Protein AF-A0A085LZW6-F1 (afdb_monomer_lite)

Secondary structure (DSSP, 8-state):
---TTHHHHHHHHHHHHHIIIIISS--TT--SEEEEETTEEEEE--TT-HHHHHHHHHHHSTTT-----PPPBTTEEEETTEEEEEETTEEEEEE---TT-------TTSSS-HHHHHHHHHHHHT--

InterPro domains:
  IPR000477 Reverse transcriptase domain [PS50878] (1-91)
  IPR058912 Helix-turn-helix domain, animal [PF26215] (104-127)

Sequence (128 aa):
MGSPLSPVLAEVFMEHLEERAFERTDNPVAPILFERYVEDIFAIVKKGQEDTLLEYLNTIFPGQIAFMIEKEVNNELPFLDVLVRRNGTGLRTMAYTKPTHSDRYLHFSSHHPISVKRGIVTGMVDRV

Organism: NCBI:txid68888

pLDDT: mean 90.49, std 7.75, range [52.44, 96.75]

Radius of gyration: 19.1 Å; chains: 1; bounding box: 38×38×55 Å

Structure (mmCIF, N/CA/C/O backbone):
data_AF-A0A085LZW6-F1
#
_entry.id   AF-A0A085LZW6-F1
#
loop_
_atom_site.group_PDB
_atom_site.id
_atom_site.type_symbol
_atom_site.label_atom_id
_atom_site.label_alt_id
_atom_site.label_comp_id
_atom_site.label_asym_id
_atom_site.label_entity_id
_atom_site.label_seq_id
_atom_site.pdbx_PDB_ins_code
_atom_site.Cartn_x
_atom_site.Cartn_y
_atom_site.Cartn_z
_atom_site.occupancy
_atom_site.B_iso_or_equiv
_atom_site.auth_seq_id
_atom_site.auth_comp_id
_atom_site.auth_asym_id
_atom_site.auth_atom_id
_atom_site.pdbx_PDB_model_num
ATOM 1 N N . MET A 1 1 ? 10.439 13.842 -14.300 1.00 52.44 1 MET A N 1
ATOM 2 C CA . MET A 1 1 ? 11.310 13.587 -13.134 1.00 52.44 1 MET A CA 1
ATOM 3 C C . MET A 1 1 ? 11.450 14.916 -12.418 1.00 52.44 1 MET A C 1
ATOM 5 O O . MET A 1 1 ? 12.055 15.819 -12.982 1.00 52.44 1 MET A O 1
ATOM 9 N N . GLY A 1 2 ? 10.710 15.081 -11.320 1.00 71.25 2 GLY A N 1
ATOM 10 C CA . GLY A 1 2 ? 10.503 16.360 -10.638 1.00 71.25 2 GLY A CA 1
ATOM 11 C C . GLY A 1 2 ? 11.737 16.880 -9.900 1.00 71.25 2 GLY A C 1
ATOM 12 O O . GLY A 1 2 ? 12.834 16.344 -10.039 1.00 71.25 2 GLY A O 1
ATOM 13 N N . SER A 1 3 ? 11.538 17.942 -9.120 1.00 85.62 3 SER A N 1
ATOM 14 C CA . SER A 1 3 ? 12.579 18.504 -8.258 1.00 85.62 3 SER A CA 1
ATOM 15 C C . SER A 1 3 ? 13.170 17.415 -7.347 1.00 85.62 3 SER A C 1
ATOM 17 O O . SER A 1 3 ? 12.404 16.633 -6.781 1.00 85.62 3 SER A O 1
ATOM 19 N N . PRO A 1 4 ? 14.502 17.370 -7.145 1.00 88.31 4 PRO A N 1
ATOM 20 C CA . PRO A 1 4 ? 15.140 16.394 -6.255 1.00 88.31 4 PRO A CA 1
ATOM 21 C C . PRO A 1 4 ? 14.657 16.499 -4.800 1.00 88.31 4 PRO A C 1
ATOM 23 O O . PRO A 1 4 ? 14.801 15.551 -4.038 1.00 88.31 4 PRO A O 1
ATOM 26 N N . LEU A 1 5 ? 14.061 17.633 -4.417 1.00 91.38 5 LEU A N 1
ATOM 27 C CA . LEU A 1 5 ? 13.495 17.849 -3.085 1.00 91.38 5 LEU A CA 1
ATOM 28 C C . LEU A 1 5 ? 12.067 17.312 -2.935 1.00 91.38 5 LEU A C 1
ATOM 30 O O . LEU A 1 5 ? 11.609 17.131 -1.812 1.00 91.38 5 LEU A O 1
ATOM 34 N N . SER A 1 6 ? 11.353 17.064 -4.035 1.00 91.00 6 SER A N 1
ATOM 35 C CA . SER A 1 6 ? 9.947 16.654 -3.982 1.00 91.00 6 SER A CA 1
ATOM 36 C C . SER A 1 6 ? 9.719 15.351 -3.201 1.00 91.00 6 SER A C 1
ATOM 38 O O . SER A 1 6 ? 8.823 15.361 -2.362 1.00 91.00 6 SER A O 1
ATOM 40 N N . PRO A 1 7 ? 10.509 14.271 -3.385 1.00 91.25 7 PRO A N 1
ATOM 41 C CA . PRO A 1 7 ? 10.314 13.037 -2.619 1.00 91.25 7 PRO A CA 1
ATOM 42 C C . PRO A 1 7 ? 10.543 13.232 -1.120 1.00 91.25 7 PRO A C 1
ATOM 44 O O . PRO A 1 7 ? 9.792 12.708 -0.312 1.00 91.25 7 PRO A O 1
ATOM 47 N N . VAL A 1 8 ? 11.541 14.040 -0.749 1.00 92.12 8 VAL A N 1
ATOM 48 C CA . VAL A 1 8 ? 11.850 14.328 0.660 1.00 92.12 8 VAL A CA 1
ATOM 49 C C . VAL A 1 8 ? 10.709 15.104 1.316 1.00 92.12 8 VAL A C 1
ATOM 51 O O . VAL A 1 8 ? 10.314 14.796 2.433 1.00 92.12 8 VAL A O 1
ATOM 54 N N . LEU A 1 9 ? 10.149 16.097 0.620 1.00 93.25 9 LEU A N 1
ATOM 55 C CA . LEU A 1 9 ? 9.006 16.855 1.132 1.00 93.25 9 LEU A CA 1
ATOM 56 C C . LEU A 1 9 ? 7.738 16.000 1.232 1.00 93.25 9 LEU A C 1
ATOM 58 O O . LEU A 1 9 ? 6.982 16.167 2.186 1.00 93.25 9 LEU A O 1
ATOM 62 N N . ALA A 1 10 ? 7.510 15.097 0.273 1.00 92.75 10 ALA A N 1
ATOM 63 C CA . ALA A 1 10 ? 6.403 14.146 0.333 1.00 92.75 10 ALA A CA 1
ATOM 64 C C . ALA A 1 10 ? 6.546 13.213 1.543 1.00 92.75 10 ALA A C 1
ATOM 66 O O . ALA A 1 10 ? 5.585 13.035 2.283 1.00 92.75 10 ALA A O 1
ATOM 67 N N . GLU A 1 11 ? 7.754 12.705 1.790 1.00 93.62 11 GLU A N 1
ATOM 68 C CA . GLU A 1 11 ? 8.053 11.841 2.932 1.00 93.62 11 GLU A CA 1
ATOM 69 C C . GLU A 1 11 ? 7.764 12.537 4.268 1.00 93.62 11 GLU A C 1
ATOM 71 O O . GLU A 1 11 ? 6.998 12.022 5.075 1.00 93.62 11 GLU A O 1
ATOM 76 N N . VAL A 1 12 ? 8.282 13.757 4.457 1.00 95.31 12 VAL A N 1
ATOM 77 C CA . VAL A 1 12 ? 8.057 14.551 5.679 1.00 95.31 12 VAL A CA 1
ATOM 78 C C . VAL A 1 12 ? 6.572 14.862 5.891 1.00 95.31 12 VAL A C 1
ATOM 80 O O . VAL A 1 12 ? 6.081 14.843 7.019 1.00 95.31 12 VAL A O 1
ATOM 83 N N . PHE A 1 13 ? 5.834 15.165 4.819 1.00 94.94 13 PHE A N 1
ATOM 84 C CA . PHE A 1 13 ? 4.392 15.391 4.918 1.00 94.94 13 PHE A CA 1
ATOM 85 C C . PHE A 1 13 ? 3.645 14.120 5.343 1.00 94.94 13 PHE A C 1
ATOM 87 O O . PHE A 1 13 ? 2.756 14.197 6.191 1.00 94.94 13 PHE A O 1
ATOM 94 N N . MET A 1 14 ? 4.005 12.969 4.773 1.00 95.25 14 MET A N 1
ATOM 95 C CA . MET A 1 14 ? 3.369 11.694 5.100 1.00 95.25 14 MET A CA 1
ATOM 96 C C . MET A 1 14 ? 3.680 11.241 6.529 1.00 95.25 14 MET A C 1
ATOM 98 O O . MET A 1 14 ? 2.761 10.824 7.224 1.00 95.25 14 MET A O 1
ATOM 102 N N . GLU A 1 15 ? 4.913 11.420 7.007 1.00 94.12 15 GLU A N 1
ATOM 103 C CA . GLU A 1 15 ? 5.284 11.168 8.408 1.00 94.12 15 GLU A CA 1
ATOM 104 C C . GLU A 1 15 ? 4.451 12.040 9.364 1.00 94.12 15 GLU A C 1
ATOM 106 O O . GLU A 1 15 ? 3.822 11.541 10.295 1.00 94.12 15 GLU A O 1
ATOM 111 N N . HIS A 1 16 ? 4.323 13.341 9.070 1.00 94.44 16 HIS A N 1
ATOM 112 C CA . HIS A 1 16 ? 3.473 14.236 9.859 1.00 94.44 16 HIS A CA 1
ATOM 113 C C . HIS A 1 16 ? 1.991 13.815 9.861 1.00 94.44 16 HIS A C 1
ATOM 115 O O . HIS A 1 16 ? 1.283 13.988 10.861 1.00 94.44 16 HIS A O 1
ATOM 121 N N . LEU A 1 17 ? 1.502 13.283 8.739 1.00 93.69 17 LEU A N 1
ATOM 122 C CA . LEU A 1 17 ? 0.146 12.760 8.625 1.00 93.69 17 LEU A CA 1
ATOM 123 C C . LEU A 1 17 ? -0.047 11.514 9.487 1.00 93.69 17 LEU A C 1
ATOM 125 O O . LEU A 1 17 ? -1.038 11.446 10.215 1.00 93.69 17 LEU A O 1
ATOM 129 N N . GLU A 1 18 ? 0.892 10.573 9.441 1.00 93.19 18 GLU A N 1
ATOM 130 C CA . GLU A 1 18 ? 0.883 9.332 10.221 1.00 93.19 18 GLU A CA 1
ATOM 131 C C . GLU A 1 18 ? 0.933 9.613 11.734 1.00 93.19 18 GLU A C 1
ATOM 133 O O . GLU A 1 18 ? 0.098 9.090 12.479 1.00 93.19 18 GLU A O 1
ATOM 138 N N . GLU A 1 19 ? 1.798 10.533 12.187 1.00 92.25 19 GLU A N 1
ATOM 139 C CA . GLU A 1 19 ? 1.839 10.987 13.589 1.00 92.25 19 GLU A CA 1
ATOM 140 C C . GLU A 1 19 ? 0.476 11.524 14.052 1.00 92.25 19 GLU A C 1
ATOM 142 O O . GLU A 1 19 ? -0.013 11.225 15.148 1.00 92.25 19 GLU A O 1
ATOM 147 N N . ARG A 1 20 ? -0.159 12.349 13.209 1.00 91.50 20 ARG A N 1
ATOM 148 C CA . ARG A 1 20 ? -1.460 12.955 13.509 1.00 91.50 20 ARG A CA 1
ATOM 149 C C . ARG A 1 20 ? -2.594 11.928 13.485 1.00 91.50 20 ARG A C 1
ATOM 151 O O . ARG A 1 20 ? -3.574 12.118 14.204 1.00 91.50 20 ARG A O 1
ATOM 158 N N . ALA A 1 21 ? -2.467 10.885 12.669 1.00 90.62 21 ALA A N 1
ATOM 159 C CA . ALA A 1 21 ? -3.458 9.829 12.516 1.00 90.62 21 ALA A CA 1
ATOM 160 C C . ALA A 1 21 ? -3.468 8.841 13.696 1.00 90.62 21 ALA A C 1
ATOM 162 O O . ALA A 1 21 ? -4.536 8.365 14.100 1.00 90.62 21 ALA A O 1
ATOM 163 N N . PHE A 1 22 ? -2.286 8.499 14.223 1.00 90.12 22 PHE A N 1
ATOM 164 C CA . PHE A 1 22 ? -2.143 7.317 15.080 1.00 90.12 22 PHE A CA 1
ATOM 165 C C . PHE A 1 22 ? -1.399 7.547 16.400 1.00 90.12 22 PHE A C 1
ATOM 167 O O . PHE A 1 22 ? -1.731 6.882 17.376 1.00 90.12 22 PHE A O 1
ATOM 174 N N . GLU A 1 23 ? -0.449 8.480 16.494 1.00 82.94 23 GLU A N 1
ATOM 175 C CA . GLU A 1 23 ? 0.366 8.623 17.716 1.00 82.94 23 GLU A CA 1
ATOM 176 C C . GLU A 1 23 ? -0.267 9.527 18.779 1.00 82.94 23 GLU A C 1
ATOM 178 O O . GLU A 1 23 ? -0.040 9.355 19.976 1.00 82.94 23 GLU A O 1
ATOM 183 N N . ARG A 1 24 ? -1.063 10.516 18.360 1.00 66.31 24 ARG A N 1
ATOM 184 C CA . ARG A 1 24 ? -1.565 11.580 19.251 1.00 66.31 24 ARG A CA 1
ATOM 185 C C . ARG A 1 24 ? -3.018 11.399 19.695 1.00 66.31 24 ARG A C 1
ATOM 187 O O . ARG A 1 24 ? -3.593 12.316 20.281 1.00 66.31 24 ARG A O 1
ATOM 194 N N . THR A 1 25 ? -3.624 10.246 19.417 1.00 62.44 25 THR A N 1
ATOM 195 C CA . THR A 1 25 ? -5.051 9.988 19.663 1.00 62.44 25 THR A CA 1
ATOM 196 C C . THR A 1 25 ? -5.301 8.555 20.121 1.00 62.44 25 THR A C 1
ATOM 198 O O . THR A 1 25 ? -4.791 7.629 19.498 1.00 62.44 25 THR A O 1
ATOM 201 N N . ASP A 1 26 ? -6.177 8.364 21.116 1.00 67.75 26 ASP A N 1
ATOM 202 C CA . ASP A 1 26 ? -6.846 7.077 21.366 1.00 67.75 26 ASP A CA 1
ATOM 203 C C . ASP A 1 26 ? -7.813 6.799 20.205 1.00 67.75 26 ASP A C 1
ATOM 205 O O . ASP A 1 26 ? -9.014 7.073 20.276 1.00 67.75 26 ASP A O 1
ATOM 209 N N . ASN A 1 27 ? -7.269 6.351 19.074 1.00 71.19 27 ASN A N 1
ATOM 210 C CA . ASN A 1 27 ? -8.021 6.189 17.841 1.00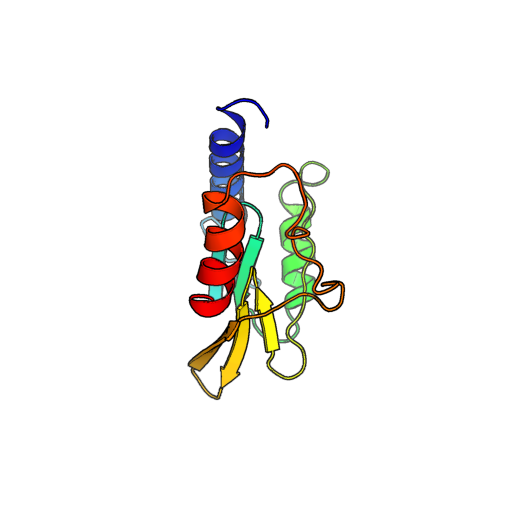 71.19 27 ASN A CA 1
ATOM 211 C C . ASN A 1 27 ? -8.606 4.767 17.753 1.00 71.19 27 ASN A C 1
ATOM 213 O O . ASN A 1 27 ? -7.861 3.808 17.538 1.00 71.19 27 ASN A O 1
ATOM 217 N N . PRO A 1 28 ? -9.939 4.593 17.854 1.00 73.00 28 PRO A N 1
ATOM 218 C CA . PRO A 1 28 ? -10.571 3.276 17.762 1.00 73.00 28 PRO A CA 1
ATOM 219 C C . PRO A 1 28 ? -10.491 2.654 16.356 1.00 73.00 28 PRO A C 1
ATOM 221 O O . PRO A 1 28 ? -10.856 1.488 16.184 1.00 73.00 28 PRO A O 1
ATOM 224 N N . VAL A 1 29 ? -10.046 3.426 15.360 1.00 84.88 29 VAL A N 1
ATOM 225 C CA . VAL A 1 29 ? -9.880 3.031 13.954 1.00 84.88 29 VAL A CA 1
ATOM 226 C C . VAL A 1 29 ? -8.405 2.748 13.623 1.00 84.88 29 VAL A C 1
ATOM 228 O O . VAL A 1 29 ? -8.078 2.453 12.477 1.00 84.88 29 VAL A O 1
ATOM 231 N N . ALA A 1 30 ? -7.501 2.815 14.610 1.00 88.31 30 ALA A N 1
ATOM 232 C CA . ALA A 1 30 ? -6.089 2.534 14.389 1.00 88.31 30 ALA A CA 1
ATOM 233 C C . ALA A 1 30 ? -5.890 1.105 13.833 1.00 88.31 30 ALA A C 1
ATOM 235 O O . ALA A 1 30 ? -6.420 0.135 14.395 1.00 88.31 30 ALA A O 1
ATOM 236 N N . PRO A 1 31 ? -5.147 0.957 12.725 1.00 92.88 31 PRO A N 1
ATOM 237 C CA . PRO A 1 31 ? -4.831 -0.341 12.153 1.00 92.88 31 PRO A CA 1
ATOM 238 C C . PRO A 1 31 ? -3.872 -1.127 13.060 1.00 92.88 31 PRO A C 1
ATOM 240 O O . PRO A 1 31 ? -3.133 -0.568 13.864 1.00 92.88 31 PRO A O 1
ATOM 243 N N . ILE A 1 32 ? -3.867 -2.451 12.903 1.00 91.75 32 ILE A N 1
ATOM 244 C CA . ILE A 1 32 ? -2.904 -3.358 13.549 1.00 91.75 32 ILE A CA 1
ATOM 245 C C . ILE A 1 32 ? -1.505 -3.170 12.946 1.00 91.75 32 ILE A C 1
ATOM 247 O O . ILE A 1 32 ? -0.506 -3.311 13.644 1.00 91.75 32 ILE A O 1
ATOM 251 N N . LEU A 1 33 ? -1.449 -2.881 11.645 1.00 92.56 33 LEU A N 1
ATOM 252 C CA . LEU A 1 33 ? -0.233 -2.603 10.887 1.00 92.56 33 LEU A CA 1
ATOM 253 C C . LEU A 1 33 ? -0.537 -1.493 9.884 1.00 92.56 33 LEU A C 1
ATOM 255 O O . LEU A 1 33 ? -1.585 -1.551 9.240 1.00 92.56 33 LEU A O 1
ATOM 259 N N . PHE A 1 34 ? 0.372 -0.536 9.727 1.00 94.19 34 PHE A N 1
ATOM 260 C CA . PHE A 1 34 ? 0.302 0.508 8.709 1.00 94.19 34 PHE A CA 1
ATOM 261 C C . PHE A 1 34 ? 1.717 0.798 8.226 1.00 94.19 34 PHE A C 1
ATOM 263 O O . PHE A 1 34 ? 2.491 1.438 8.926 1.00 94.19 34 PHE A O 1
ATOM 270 N N . GLU A 1 35 ? 2.062 0.266 7.060 1.00 93.69 35 GLU A N 1
ATOM 271 C CA . GLU A 1 35 ? 3.402 0.370 6.487 1.00 93.69 35 GLU A CA 1
ATOM 272 C C . GLU A 1 35 ? 3.307 1.041 5.126 1.00 93.69 35 GLU A C 1
ATOM 274 O O . GLU A 1 35 ? 2.456 0.684 4.307 1.00 93.69 35 GLU A O 1
ATOM 279 N N . ARG A 1 36 ? 4.190 2.004 4.872 1.00 95.00 36 ARG A N 1
ATOM 280 C CA . ARG A 1 36 ? 4.194 2.779 3.633 1.00 95.00 36 ARG A CA 1
ATOM 281 C C . ARG A 1 36 ? 5.447 2.504 2.812 1.00 95.00 36 ARG A C 1
ATOM 283 O O . ARG A 1 36 ? 6.559 2.443 3.327 1.00 95.00 36 ARG A O 1
ATOM 290 N N . TYR A 1 37 ? 5.257 2.400 1.503 1.00 92.38 37 TYR A N 1
ATOM 291 C CA . TYR A 1 37 ? 6.303 2.398 0.495 1.00 92.38 37 TYR A CA 1
ATOM 292 C C . TYR A 1 37 ? 6.068 3.555 -0.480 1.00 92.38 37 TYR A C 1
ATOM 294 O O . TYR A 1 37 ? 5.308 3.434 -1.439 1.00 92.38 37 TYR A O 1
ATOM 302 N N . VAL A 1 38 ? 6.736 4.686 -0.239 1.00 90.06 38 VAL A N 1
ATOM 303 C CA . VAL A 1 38 ? 6.571 5.935 -1.004 1.00 90.06 38 VAL A CA 1
ATOM 304 C C . VAL A 1 38 ? 5.103 6.393 -1.024 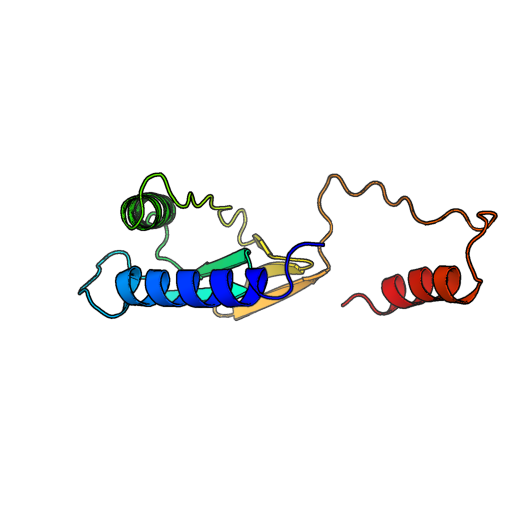1.00 90.06 38 VAL A C 1
ATOM 306 O O . VAL A 1 38 ? 4.676 7.055 -0.079 1.00 90.06 38 VAL A O 1
ATOM 309 N N . GLU A 1 39 ? 4.347 6.039 -2.067 1.00 89.81 39 GLU A N 1
ATOM 310 C CA . GLU A 1 39 ? 2.937 6.401 -2.277 1.00 89.81 39 GLU A CA 1
ATOM 311 C C . GLU A 1 39 ? 1.964 5.265 -1.912 1.00 89.81 39 GLU A C 1
ATOM 313 O O . GLU A 1 39 ? 0.788 5.526 -1.664 1.00 89.81 39 GLU A O 1
ATOM 318 N N . ASP A 1 40 ? 2.437 4.017 -1.852 1.00 94.31 40 ASP A N 1
ATOM 319 C CA . ASP A 1 40 ? 1.603 2.845 -1.589 1.00 94.31 40 ASP A CA 1
ATOM 320 C C . ASP A 1 40 ? 1.619 2.485 -0.102 1.00 94.31 40 ASP A C 1
ATOM 322 O O . ASP A 1 40 ? 2.673 2.426 0.529 1.00 94.31 40 ASP A O 1
ATOM 326 N N . ILE A 1 41 ? 0.447 2.205 0.466 1.00 96.00 41 ILE A N 1
ATOM 327 C CA . ILE A 1 41 ? 0.293 1.857 1.883 1.00 96.00 41 ILE A CA 1
ATOM 328 C C . ILE A 1 41 ? -0.299 0.458 2.001 1.00 96.00 41 ILE A C 1
ATOM 330 O O . ILE A 1 41 ? -1.317 0.142 1.385 1.00 96.00 41 ILE A O 1
ATOM 334 N N . PHE A 1 42 ? 0.316 -0.366 2.842 1.00 96.19 42 PHE A N 1
ATOM 335 C CA . PHE A 1 42 ? -0.210 -1.652 3.260 1.00 96.19 42 PHE A CA 1
ATOM 336 C C . PHE A 1 42 ? -0.710 -1.556 4.700 1.00 96.19 42 PHE A C 1
ATOM 338 O O . PHE A 1 42 ? 0.057 -1.266 5.619 1.00 96.19 42 PHE A O 1
ATOM 345 N N . ALA A 1 43 ? -1.999 -1.828 4.907 1.00 95.62 43 ALA A N 1
ATOM 346 C CA . ALA A 1 43 ? -2.614 -1.755 6.225 1.00 95.62 43 ALA A CA 1
ATOM 347 C C . ALA A 1 43 ? -3.355 -3.046 6.589 1.00 95.62 43 ALA A C 1
ATOM 349 O O . ALA A 1 43 ? -4.080 -3.621 5.776 1.00 95.62 43 ALA A O 1
ATOM 350 N N . ILE A 1 44 ? -3.218 -3.475 7.846 1.00 94.19 44 ILE A N 1
ATOM 351 C CA . ILE A 1 44 ? -4.012 -4.560 8.430 1.00 94.19 44 ILE A CA 1
ATOM 352 C C . ILE A 1 44 ? -5.006 -3.938 9.400 1.00 94.19 44 ILE A C 1
ATOM 354 O O . ILE A 1 44 ? -4.622 -3.382 10.425 1.00 94.19 44 ILE A O 1
ATOM 358 N N . VAL A 1 45 ? -6.293 -4.073 9.105 1.00 93.88 45 VAL A N 1
ATOM 359 C CA . VAL A 1 45 ? -7.389 -3.543 9.926 1.00 93.88 45 VAL A CA 1
ATOM 360 C C . VAL A 1 45 ? -8.344 -4.649 10.349 1.00 93.88 45 VAL A C 1
ATOM 362 O O . VAL A 1 45 ? -8.349 -5.749 9.791 1.00 93.88 45 VAL A O 1
ATOM 365 N N . LYS A 1 46 ? -9.186 -4.363 11.347 1.00 92.12 46 LYS A N 1
ATOM 366 C CA . LYS A 1 46 ? -10.303 -5.252 11.672 1.00 92.12 46 LYS A CA 1
ATOM 367 C C . LYS A 1 46 ? -11.284 -5.262 10.502 1.00 92.12 46 LYS A C 1
ATOM 369 O O . LYS A 1 46 ? -11.653 -4.211 9.983 1.00 92.12 46 LYS A O 1
ATOM 374 N N . LYS A 1 47 ? -11.735 -6.459 10.130 1.00 90.81 47 LYS A N 1
ATOM 375 C CA . LYS A 1 47 ? -12.712 -6.651 9.056 1.00 90.81 47 LYS A CA 1
ATOM 376 C C . LYS A 1 47 ? -13.964 -5.803 9.306 1.00 90.81 47 LYS A C 1
ATOM 378 O O . LYS A 1 47 ? -14.554 -5.890 10.382 1.00 90.81 47 LYS A O 1
ATOM 383 N N . GLY A 1 48 ? -14.379 -5.034 8.305 1.00 92.06 48 GLY A N 1
ATOM 384 C CA . GLY A 1 48 ? -15.501 -4.097 8.375 1.00 92.06 48 GLY A CA 1
ATOM 385 C C . GLY A 1 48 ? -15.121 -2.671 8.790 1.00 92.06 48 GLY A C 1
ATOM 386 O O . GLY A 1 48 ? -15.992 -1.808 8.766 1.00 92.06 48 GLY A O 1
ATOM 387 N N . GLN A 1 49 ? -13.865 -2.405 9.170 1.00 94.00 49 GLN A N 1
ATOM 388 C CA . GLN A 1 49 ? -13.369 -1.052 9.465 1.00 94.00 49 GLN A CA 1
ATOM 389 C C . GLN A 1 49 ? -12.561 -0.437 8.312 1.00 94.00 49 GLN A C 1
ATOM 391 O O . GLN A 1 49 ? -12.036 0.662 8.465 1.00 94.00 49 GLN A O 1
ATOM 396 N N . GLU A 1 50 ? -12.455 -1.111 7.163 1.00 94.81 50 GLU A N 1
ATOM 397 C CA . GLU A 1 50 ? -11.674 -0.647 6.011 1.00 94.81 50 GLU A CA 1
ATOM 398 C C . GLU A 1 50 ? -12.168 0.724 5.520 1.00 94.81 50 GLU A C 1
ATOM 400 O O . GLU A 1 50 ? -11.378 1.654 5.373 1.00 94.81 50 GLU A O 1
ATOM 405 N N . ASP A 1 51 ? -13.484 0.868 5.328 1.00 96.12 51 ASP A N 1
ATOM 406 C CA . ASP A 1 51 ? -14.087 2.132 4.881 1.00 96.12 51 ASP A CA 1
ATOM 407 C C . ASP A 1 51 ? -14.010 3.211 5.962 1.00 96.12 51 ASP A C 1
ATOM 409 O O . ASP A 1 51 ? -13.755 4.371 5.660 1.00 96.12 51 ASP A O 1
ATOM 413 N N . THR A 1 52 ? -14.156 2.831 7.233 1.00 95.38 52 THR A N 1
ATOM 414 C CA . THR A 1 52 ? -14.027 3.769 8.353 1.00 95.38 52 THR A CA 1
ATOM 415 C C . THR A 1 52 ? -12.611 4.337 8.444 1.00 95.38 52 THR A C 1
ATOM 417 O O . THR A 1 52 ? -12.452 5.531 8.687 1.00 95.38 52 THR A O 1
ATOM 420 N N . LEU A 1 53 ? -11.579 3.511 8.221 1.00 95.12 53 LEU A N 1
ATOM 421 C CA . LEU A 1 53 ? -10.196 3.983 8.153 1.00 95.12 53 LEU A CA 1
ATOM 422 C C . LEU A 1 53 ? -10.003 4.928 6.964 1.00 95.12 53 LEU A C 1
ATOM 424 O O . LEU A 1 53 ? -9.421 5.996 7.133 1.00 95.12 53 LEU A O 1
ATOM 428 N N . LEU A 1 54 ? -10.511 4.562 5.782 1.00 96.38 54 LEU A N 1
ATOM 429 C CA . LEU A 1 54 ? -10.438 5.406 4.589 1.00 96.38 54 LEU A CA 1
ATOM 430 C C . LEU A 1 54 ? -11.080 6.782 4.828 1.00 96.38 54 LEU A C 1
ATOM 432 O O . LEU A 1 54 ? -10.478 7.812 4.522 1.00 96.38 54 LEU A O 1
ATOM 436 N N . GLU A 1 55 ? -12.302 6.802 5.358 1.00 95.81 55 GLU A N 1
ATOM 437 C CA . GLU A 1 55 ? -13.023 8.034 5.678 1.00 95.81 55 GLU A CA 1
ATOM 438 C C . GLU A 1 55 ? -12.232 8.874 6.678 1.00 95.81 55 GLU A C 1
ATOM 440 O O . GLU A 1 55 ? -12.005 10.058 6.435 1.00 95.81 55 GLU A O 1
ATOM 445 N N . TYR A 1 56 ? -11.739 8.250 7.752 1.00 94.19 56 TYR A N 1
ATOM 446 C CA . TYR A 1 56 ? -10.921 8.911 8.761 1.00 94.19 56 TYR A CA 1
ATOM 447 C C . TYR A 1 56 ? -9.666 9.559 8.163 1.00 94.19 56 TYR A C 1
ATOM 449 O O . TYR A 1 56 ? -9.467 10.761 8.352 1.00 94.19 56 TYR A O 1
ATOM 457 N N . LEU A 1 57 ? -8.856 8.816 7.401 1.00 94.69 57 LEU A N 1
ATOM 458 C CA . LEU A 1 57 ? -7.630 9.333 6.778 1.00 94.69 57 LEU A CA 1
ATOM 459 C C . LEU A 1 57 ? -7.915 10.540 5.872 1.00 94.69 57 LEU A C 1
ATOM 461 O O . LEU A 1 57 ? -7.194 11.538 5.911 1.00 94.69 57 LEU A O 1
ATOM 465 N N . ASN A 1 58 ? -9.019 10.493 5.124 1.00 95.88 58 ASN A N 1
ATOM 466 C CA . ASN A 1 58 ? -9.461 11.591 4.264 1.00 95.88 58 ASN A CA 1
ATOM 467 C C . ASN A 1 58 ? -9.962 12.830 5.030 1.00 95.88 58 ASN A C 1
ATOM 469 O O . ASN A 1 58 ? -10.065 13.909 4.444 1.00 95.88 58 ASN A O 1
ATOM 473 N N . THR A 1 59 ? -10.239 12.720 6.334 1.00 93.94 59 THR A N 1
ATOM 474 C CA . THR A 1 59 ? -10.611 13.869 7.177 1.00 93.94 59 THR A CA 1
ATOM 475 C C . THR A 1 59 ? -9.422 14.619 7.779 1.00 93.94 59 THR A C 1
ATOM 477 O O . THR A 1 59 ? -9.598 15.748 8.235 1.00 93.94 59 THR A O 1
ATOM 480 N N . ILE A 1 60 ? -8.216 14.034 7.790 1.00 93.31 60 ILE A N 1
ATOM 481 C CA . ILE A 1 60 ? -7.055 14.618 8.487 1.00 93.31 60 ILE A CA 1
ATOM 482 C C . ILE A 1 60 ? -6.568 15.889 7.773 1.00 93.31 60 ILE A C 1
ATOM 484 O O . ILE A 1 60 ? -6.304 16.909 8.418 1.00 93.31 60 ILE A O 1
ATOM 488 N N . PHE A 1 61 ? -6.491 15.834 6.441 1.00 94.94 61 PHE A N 1
ATOM 489 C CA . PHE A 1 61 ? -6.043 16.931 5.576 1.00 94.94 61 PHE A CA 1
ATOM 490 C C . PHE A 1 61 ? -6.960 17.080 4.346 1.00 94.94 61 PHE A C 1
ATOM 492 O O . PHE A 1 61 ? -6.549 16.818 3.209 1.00 94.94 61 PHE A O 1
ATOM 499 N N . PRO A 1 62 ? -8.225 17.495 4.55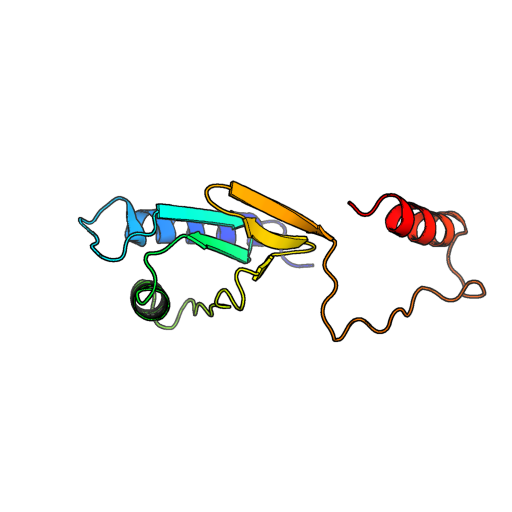2 1.00 95.00 62 PRO A N 1
ATOM 500 C CA . PRO A 1 62 ? -9.226 17.521 3.494 1.00 95.00 62 PRO A CA 1
ATOM 501 C C . PRO A 1 62 ? -8.833 18.509 2.389 1.00 95.00 62 PRO A C 1
ATOM 503 O O . PRO A 1 62 ? -8.466 19.654 2.652 1.00 95.00 62 PRO A O 1
ATOM 506 N N . GLY A 1 63 ? -8.918 18.060 1.135 1.00 94.19 63 GLY A N 1
ATOM 507 C CA . GLY A 1 63 ? -8.581 18.859 -0.049 1.00 94.19 63 GLY A CA 1
ATOM 508 C C . GLY A 1 63 ? -7.083 18.971 -0.359 1.00 94.19 63 GLY A C 1
ATOM 509 O O . GLY A 1 63 ? -6.735 19.575 -1.370 1.00 94.19 63 GLY A O 1
ATOM 510 N N . GLN A 1 64 ? -6.207 18.391 0.468 1.00 94.50 64 GLN A N 1
ATOM 511 C CA . GLN A 1 64 ? -4.757 18.352 0.228 1.00 94.50 64 GLN A CA 1
ATOM 512 C C . GLN A 1 64 ? -4.298 16.978 -0.260 1.00 94.50 64 GLN A C 1
ATOM 514 O O . GLN A 1 64 ? -3.508 16.891 -1.196 1.00 94.50 64 GLN A O 1
ATOM 519 N N . ILE A 1 65 ? -4.824 15.915 0.349 1.00 94.12 65 ILE A N 1
ATOM 520 C CA . ILE A 1 65 ? -4.568 14.527 -0.028 1.00 94.12 65 ILE A CA 1
ATOM 521 C C . ILE A 1 65 ? -5.878 13.743 0.013 1.00 94.12 65 ILE A C 1
ATOM 523 O O . ILE A 1 65 ? -6.766 14.041 0.814 1.00 94.12 65 ILE A O 1
ATOM 527 N N . ALA A 1 66 ? -6.007 12.767 -0.880 1.00 95.12 66 ALA A N 1
ATOM 528 C CA . ALA A 1 66 ? -7.122 11.838 -0.900 1.00 95.12 66 ALA A CA 1
ATOM 529 C C . ALA A 1 66 ? -6.578 10.416 -1.022 1.00 95.12 66 ALA A C 1
ATOM 531 O O . ALA A 1 66 ? -5.845 10.101 -1.959 1.00 95.12 66 ALA A O 1
ATOM 532 N N . PHE A 1 67 ? -6.950 9.570 -0.074 1.00 96.12 67 PHE A N 1
ATOM 533 C CA . PHE A 1 67 ? -6.647 8.152 -0.076 1.00 96.12 67 PHE A CA 1
ATOM 534 C C . PHE A 1 67 ? -7.709 7.391 -0.862 1.00 96.12 67 PHE A C 1
ATOM 536 O O . PHE A 1 67 ? -8.882 7.770 -0.906 1.00 96.12 67 PHE A O 1
ATOM 543 N N . MET A 1 68 ? -7.284 6.280 -1.447 1.00 96.31 68 MET A N 1
ATOM 544 C CA . MET A 1 68 ? -8.143 5.223 -1.962 1.00 96.31 68 MET A CA 1
ATOM 545 C C . MET A 1 68 ? -7.633 3.901 -1.395 1.00 96.31 68 MET A C 1
ATOM 547 O O . MET A 1 68 ? -6.449 3.783 -1.087 1.00 96.31 68 MET A O 1
ATOM 551 N N . ILE A 1 69 ? -8.518 2.917 -1.246 1.00 95.81 69 ILE A N 1
ATOM 552 C CA . ILE A 1 69 ? -8.138 1.584 -0.773 1.00 95.81 69 ILE A CA 1
ATOM 553 C C . ILE A 1 69 ? -8.544 0.518 -1.780 1.00 95.81 69 ILE A C 1
ATOM 555 O O . ILE A 1 69 ? -9.626 0.568 -2.369 1.00 95.81 69 ILE A O 1
ATOM 559 N N . GLU A 1 70 ? -7.689 -0.486 -1.911 1.00 95.75 70 GLU A N 1
ATOM 560 C CA . GLU A 1 70 ? -8.054 -1.793 -2.439 1.00 95.75 70 GLU A CA 1
ATOM 561 C C . GLU A 1 70 ? -8.292 -2.730 -1.249 1.00 95.75 70 GLU A C 1
ATOM 563 O O . GLU A 1 70 ? -7.525 -2.738 -0.286 1.00 95.75 70 GLU A O 1
ATOM 568 N N . LYS A 1 71 ? -9.390 -3.491 -1.276 1.00 95.88 71 LYS A N 1
ATOM 569 C CA . LYS A 1 71 ? -9.752 -4.413 -0.189 1.00 95.88 71 LYS A CA 1
ATOM 570 C C . LYS A 1 71 ? -9.321 -5.831 -0.527 1.00 95.88 71 LYS A C 1
ATOM 572 O O . LYS A 1 71 ? -9.382 -6.240 -1.684 1.00 95.88 71 LYS A O 1
ATOM 577 N N . GLU A 1 72 ? -8.955 -6.594 0.500 1.00 94.88 72 GLU A N 1
ATOM 578 C CA . GLU A 1 72 ? -8.668 -8.025 0.377 1.00 94.88 72 GLU A CA 1
ATOM 579 C C . GLU A 1 72 ? -9.892 -8.766 -0.193 1.00 94.88 72 GLU A C 1
ATOM 581 O O . GLU A 1 72 ? -11.002 -8.675 0.340 1.00 94.88 72 GLU A O 1
ATOM 586 N N . VAL A 1 73 ? -9.686 -9.552 -1.253 1.00 94.25 73 VAL A N 1
ATOM 587 C CA . VAL A 1 73 ? -10.710 -10.415 -1.857 1.00 94.25 73 VAL A CA 1
ATOM 588 C C . VAL A 1 73 ? -10.181 -11.842 -1.879 1.00 94.25 73 VAL A C 1
ATOM 590 O O . VAL A 1 73 ? -9.067 -12.093 -2.313 1.00 94.25 73 VAL A O 1
ATOM 593 N N . ASN A 1 74 ? -10.971 -12.808 -1.400 1.00 94.44 74 ASN A N 1
ATOM 594 C CA . ASN A 1 74 ? -10.578 -14.227 -1.350 1.00 94.44 74 ASN A CA 1
ATOM 595 C C . ASN A 1 74 ? -9.252 -14.509 -0.612 1.00 94.44 74 ASN A C 1
ATOM 597 O O . ASN A 1 74 ? -8.560 -15.478 -0.920 1.00 94.44 74 ASN A O 1
ATOM 601 N N . ASN A 1 75 ? -8.951 -13.723 0.425 1.00 94.69 75 ASN A N 1
ATOM 602 C CA . ASN A 1 75 ? -7.688 -13.752 1.170 1.00 94.69 75 ASN A CA 1
ATOM 603 C C . ASN A 1 75 ? -6.463 -13.274 0.374 1.00 94.69 75 ASN A C 1
ATOM 605 O O . ASN A 1 75 ? -5.338 -13.637 0.716 1.00 94.69 75 ASN A O 1
ATOM 609 N N . GLU A 1 76 ? -6.672 -12.527 -0.706 1.00 95.38 76 GLU A N 1
ATOM 610 C CA . GLU A 1 76 ? -5.624 -12.037 -1.593 1.00 95.38 76 GLU A CA 1
ATOM 611 C C . GLU A 1 76 ? -5.749 -10.518 -1.766 1.00 95.38 76 GLU A C 1
ATOM 613 O O . GLU A 1 76 ? -6.852 -9.973 -1.864 1.00 95.38 76 GLU A O 1
ATOM 618 N N . LEU A 1 77 ? -4.607 -9.833 -1.780 1.00 95.88 77 LEU A N 1
ATOM 619 C CA . LEU A 1 77 ? -4.500 -8.397 -2.007 1.00 95.88 77 LEU A CA 1
ATOM 620 C C . LEU A 1 77 ? -3.228 -8.108 -2.818 1.00 95.88 77 L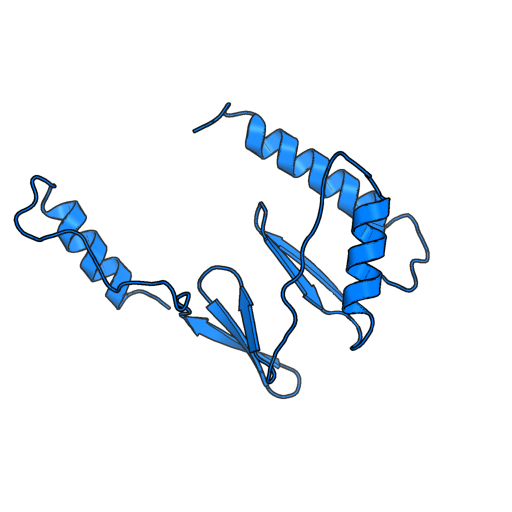EU A C 1
ATOM 622 O O . LEU A 1 77 ? -2.128 -8.436 -2.362 1.00 95.88 77 LEU A O 1
ATOM 626 N N . PRO A 1 78 ? -3.342 -7.526 -4.019 1.00 95.06 78 PRO A N 1
ATOM 627 C CA . PRO A 1 78 ? -2.190 -6.993 -4.731 1.00 95.06 78 PRO A CA 1
ATOM 628 C C . PRO A 1 78 ? -1.528 -5.860 -3.939 1.00 95.06 78 PRO A C 1
ATOM 630 O O . PRO A 1 78 ? -2.209 -4.965 -3.450 1.00 95.06 78 PRO A O 1
ATOM 633 N N . PHE A 1 79 ? -0.203 -5.878 -3.836 1.00 94.62 79 PHE A N 1
ATOM 634 C CA . PHE A 1 79 ? 0.584 -4.783 -3.275 1.00 94.62 79 PHE A CA 1
ATOM 635 C C . PHE A 1 79 ? 1.909 -4.682 -4.035 1.00 94.62 79 PHE A C 1
ATOM 637 O O . PHE A 1 79 ? 2.662 -5.654 -4.091 1.00 94.62 79 PHE A O 1
ATOM 644 N N . LEU A 1 80 ? 2.195 -3.524 -4.640 1.00 92.00 80 LEU A N 1
ATOM 645 C CA . LEU A 1 80 ? 3.340 -3.342 -5.543 1.00 92.00 80 LEU A CA 1
ATOM 646 C C . LEU A 1 80 ? 3.376 -4.433 -6.643 1.00 92.00 80 LEU A C 1
ATOM 648 O O . LEU A 1 80 ? 2.399 -4.628 -7.369 1.00 92.00 80 LEU A O 1
ATOM 652 N N . ASP A 1 81 ? 4.497 -5.151 -6.757 1.00 90.12 81 ASP A N 1
ATOM 653 C CA . ASP A 1 81 ? 4.727 -6.242 -7.711 1.00 90.12 81 ASP A CA 1
ATOM 654 C C . ASP A 1 81 ? 4.406 -7.639 -7.146 1.00 90.12 81 ASP A C 1
ATOM 656 O O . ASP A 1 81 ? 4.751 -8.653 -7.764 1.00 90.12 81 ASP A O 1
ATOM 660 N N . VAL A 1 82 ? 3.756 -7.726 -5.979 1.00 93.25 82 VAL A N 1
ATOM 661 C CA . VAL A 1 82 ? 3.420 -9.001 -5.329 1.00 93.25 82 VAL A CA 1
ATOM 662 C C . VAL A 1 82 ? 1.930 -9.140 -5.028 1.00 93.25 82 VAL A C 1
ATOM 664 O O . VAL A 1 82 ? 1.216 -8.176 -4.772 1.00 93.25 82 VAL A O 1
ATOM 667 N N . LEU A 1 83 ? 1.448 -10.380 -5.042 1.00 95.38 83 LEU A N 1
ATOM 668 C CA . LEU A 1 83 ? 0.140 -10.756 -4.529 1.00 95.38 83 LEU A CA 1
ATOM 669 C C . LEU A 1 83 ? 0.343 -11.257 -3.105 1.00 95.38 83 LEU A C 1
ATOM 671 O O . LEU A 1 83 ? 0.967 -12.301 -2.890 1.00 95.38 83 LEU A O 1
ATOM 675 N N . VAL A 1 84 ? -0.170 -10.508 -2.136 1.00 95.75 84 VAL A N 1
ATOM 676 C CA . VAL A 1 84 ? -0.152 -10.897 -0.730 1.00 95.75 84 VAL A CA 1
ATOM 677 C C . VAL A 1 84 ? -1.350 -11.802 -0.481 1.00 95.75 84 VAL A C 1
ATOM 679 O O . VAL A 1 84 ? -2.494 -11.396 -0.661 1.00 95.75 84 VAL A O 1
ATOM 682 N N . ARG A 1 85 ? -1.093 -13.039 -0.059 1.00 95.62 85 ARG A N 1
ATOM 683 C CA . ARG A 1 85 ? -2.114 -14.027 0.284 1.00 95.62 85 ARG A CA 1
ATOM 684 C C . ARG A 1 85 ? -2.064 -14.364 1.765 1.00 95.62 85 ARG A C 1
ATOM 686 O O . ARG A 1 85 ? -1.048 -14.858 2.263 1.00 95.62 85 ARG A O 1
ATOM 693 N N . ARG A 1 86 ? -3.182 -14.188 2.464 1.00 93.50 86 ARG A N 1
ATOM 694 C CA . ARG A 1 86 ? -3.326 -14.633 3.851 1.00 93.50 86 ARG A CA 1
ATOM 695 C C . ARG A 1 86 ? -3.480 -16.154 3.903 1.00 93.50 86 ARG A C 1
ATOM 697 O O . ARG A 1 86 ? -4.339 -16.737 3.241 1.00 93.50 86 ARG A O 1
ATOM 704 N N . ASN A 1 87 ? -2.648 -16.805 4.711 1.00 92.06 87 ASN A N 1
ATOM 705 C CA . ASN A 1 87 ? -2.662 -18.248 4.933 1.00 92.06 87 ASN A CA 1
ATOM 706 C C . ASN A 1 87 ? -2.625 -18.550 6.438 1.00 92.06 87 ASN A C 1
ATOM 708 O O . ASN A 1 87 ? -1.561 -18.575 7.060 1.00 92.06 87 ASN A O 1
ATOM 712 N N . GLY A 1 88 ? -3.806 -18.755 7.028 1.00 87.75 88 GLY A N 1
ATOM 713 C CA . GLY A 1 88 ? -3.952 -18.924 8.473 1.00 87.75 88 GLY A CA 1
ATOM 714 C C . GLY A 1 88 ? -3.510 -17.664 9.218 1.00 87.75 88 GLY A C 1
ATOM 715 O O . GLY A 1 88 ? -4.089 -16.598 9.023 1.00 87.75 88 GLY A O 1
ATOM 716 N N . THR A 1 89 ? -2.481 -17.794 10.055 1.00 84.50 89 THR A N 1
ATOM 717 C CA . THR A 1 89 ? -1.885 -16.687 10.821 1.00 84.50 89 THR A CA 1
ATOM 718 C C . THR A 1 89 ? -0.743 -15.974 10.091 1.00 84.50 89 THR A C 1
ATOM 720 O O . THR A 1 89 ? -0.219 -14.996 10.615 1.00 84.50 89 THR A O 1
ATOM 723 N N . GLY A 1 90 ? -0.335 -16.451 8.909 1.00 89.75 90 GLY A N 1
ATOM 724 C CA . GLY A 1 90 ? 0.788 -15.902 8.150 1.00 89.75 90 GLY A CA 1
ATOM 725 C C . GLY A 1 90 ? 0.384 -15.259 6.825 1.00 89.75 90 GLY A C 1
ATOM 726 O O . GLY A 1 90 ? -0.729 -15.443 6.325 1.00 89.75 90 GLY A O 1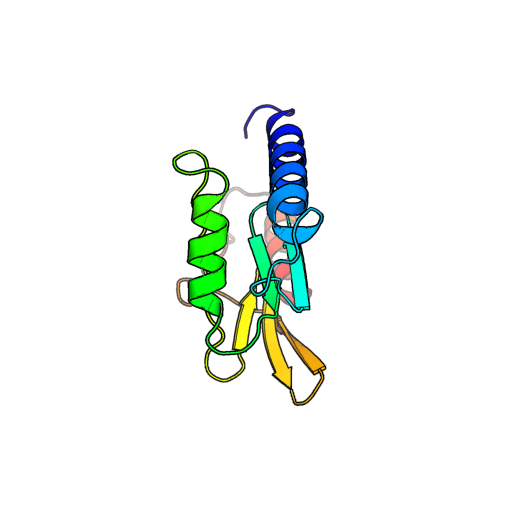
ATOM 727 N N . LEU A 1 91 ? 1.338 -14.547 6.227 1.00 92.38 91 LEU A N 1
ATOM 728 C CA . LEU A 1 91 ? 1.252 -14.011 4.871 1.00 92.38 91 LEU A CA 1
ATOM 729 C C . LEU A 1 91 ? 2.188 -14.802 3.950 1.00 92.38 91 LEU A C 1
ATOM 731 O O . LEU A 1 91 ? 3.283 -15.201 4.348 1.00 92.38 91 LEU A O 1
ATOM 735 N N . ARG A 1 92 ? 1.753 -15.040 2.715 1.00 93.94 92 ARG A N 1
ATOM 736 C CA . ARG A 1 92 ? 2.596 -15.529 1.619 1.00 93.94 92 ARG A CA 1
ATOM 737 C C . ARG A 1 92 ? 2.561 -14.516 0.489 1.00 93.94 92 ARG A C 1
ATOM 739 O O . ARG A 1 92 ? 1.505 -13.961 0.213 1.00 93.94 92 ARG A O 1
ATOM 746 N N . THR A 1 93 ? 3.686 -14.316 -0.178 1.00 93.88 93 THR A N 1
ATOM 747 C CA . THR A 1 93 ? 3.787 -13.451 -1.353 1.00 93.88 93 THR A CA 1
ATOM 748 C C . THR A 1 93 ? 4.121 -14.280 -2.586 1.00 93.88 93 THR A C 1
ATOM 750 O O . THR A 1 93 ? 4.745 -15.339 -2.499 1.00 93.88 93 THR A O 1
ATOM 753 N N . MET A 1 94 ? 3.664 -13.819 -3.743 1.00 92.62 94 MET A N 1
ATOM 754 C CA . MET A 1 94 ? 4.047 -14.343 -5.053 1.00 92.62 94 MET A CA 1
ATOM 755 C C . MET A 1 94 ? 4.099 -13.191 -6.050 1.00 92.62 94 MET A C 1
ATOM 757 O O . MET A 1 94 ? 3.407 -12.196 -5.845 1.00 92.62 94 MET A O 1
ATOM 761 N N . ALA A 1 95 ? 4.894 -13.308 -7.114 1.00 90.62 95 ALA A N 1
ATOM 762 C CA . ALA A 1 95 ? 4.921 -12.289 -8.160 1.00 90.62 95 ALA A CA 1
ATOM 763 C C . ALA A 1 95 ? 3.513 -12.045 -8.721 1.00 90.62 95 ALA A C 1
ATOM 765 O O . ALA A 1 95 ? 2.775 -12.986 -9.023 1.00 90.62 95 ALA A O 1
ATOM 766 N N . TYR A 1 96 ? 3.158 -10.772 -8.873 1.00 90.75 96 TYR A N 1
ATOM 767 C CA . TYR A 1 96 ? 1.880 -10.344 -9.417 1.00 90.75 96 TYR A CA 1
ATOM 768 C C . TYR A 1 96 ? 2.080 -9.434 -10.618 1.00 90.75 96 TYR A C 1
ATOM 770 O O . TYR A 1 96 ? 2.997 -8.619 -10.690 1.00 90.75 96 TYR A O 1
ATOM 778 N N . THR A 1 97 ? 1.186 -9.579 -11.586 1.00 87.69 97 THR A N 1
ATOM 779 C CA . THR A 1 97 ? 1.079 -8.678 -12.729 1.00 87.69 97 THR A CA 1
ATOM 780 C C . THR A 1 97 ? -0.368 -8.249 -12.844 1.00 87.69 97 THR A C 1
ATOM 782 O O . THR A 1 97 ? -1.279 -9.070 -12.754 1.00 87.69 97 THR A O 1
ATOM 785 N N . LYS A 1 98 ? -0.588 -6.944 -13.030 1.00 85.25 98 LYS A N 1
ATOM 786 C CA . LYS A 1 98 ? -1.940 -6.411 -13.206 1.00 85.25 98 LYS A CA 1
ATOM 787 C C . LYS A 1 98 ? -2.610 -7.099 -14.407 1.00 85.25 98 LYS A C 1
ATOM 789 O O . LYS A 1 98 ? -1.927 -7.342 -15.399 1.00 85.25 98 LYS A O 1
ATOM 794 N N . PRO A 1 99 ? -3.937 -7.321 -14.394 1.00 85.12 99 PRO A N 1
ATOM 795 C CA . PRO A 1 99 ? -4.653 -7.925 -15.525 1.00 85.12 99 PRO A CA 1
ATOM 796 C C . PRO A 1 99 ? -4.500 -7.161 -16.849 1.00 85.12 99 PRO A C 1
ATOM 798 O O . PRO A 1 99 ? -4.725 -7.706 -17.922 1.00 85.12 99 PRO A O 1
ATOM 801 N N . THR A 1 100 ? -4.119 -5.884 -16.779 1.00 85.38 100 THR A N 1
ATOM 802 C CA . THR A 1 100 ? -3.833 -5.024 -17.932 1.00 85.38 100 THR A CA 1
ATOM 803 C C . THR A 1 100 ? -2.432 -5.225 -18.520 1.00 85.38 100 THR A C 1
ATOM 805 O O . THR A 1 100 ? -2.094 -4.592 -19.524 1.00 85.38 100 THR A O 1
ATOM 808 N N . HIS A 1 101 ? -1.598 -6.080 -17.920 1.00 84.62 101 HIS A N 1
ATOM 809 C CA . HIS A 1 101 ? -0.276 -6.402 -18.437 1.00 84.62 101 HIS A CA 1
ATOM 810 C C . HIS A 1 101 ? -0.407 -7.115 -19.786 1.00 84.62 101 HIS A C 1
ATOM 812 O O . HIS A 1 101 ? -0.967 -8.198 -19.888 1.00 84.62 101 HIS A O 1
ATOM 818 N N . SER A 1 102 ? 0.096 -6.479 -20.845 1.00 86.19 102 SER A N 1
ATOM 819 C CA . SER A 1 102 ? -0.055 -6.989 -22.217 1.00 86.19 102 SER A CA 1
ATOM 820 C C . SER A 1 102 ? 0.994 -8.026 -22.636 1.00 86.19 102 SER A C 1
ATOM 822 O O . SER A 1 102 ? 1.035 -8.381 -23.810 1.00 86.19 102 SER A O 1
ATOM 824 N N . ASP A 1 103 ? 1.898 -8.420 -21.732 1.00 84.00 103 ASP A N 1
ATOM 825 C CA . ASP A 1 103 ? 3.079 -9.263 -22.010 1.00 84.00 103 ASP A CA 1
ATOM 826 C C . ASP A 1 103 ? 3.967 -8.755 -23.162 1.00 84.00 103 ASP A C 1
ATOM 828 O O . ASP A 1 103 ? 4.774 -9.482 -23.744 1.00 84.00 103 ASP A O 1
ATOM 832 N N . ARG A 1 104 ? 3.841 -7.469 -23.507 1.00 87.12 104 ARG A N 1
ATOM 833 C CA . ARG A 1 104 ? 4.638 -6.835 -24.553 1.00 87.12 104 ARG A CA 1
ATOM 834 C C . ARG A 1 104 ? 5.928 -6.297 -23.966 1.00 87.12 104 ARG A C 1
ATOM 836 O O . ARG A 1 104 ? 5.923 -5.352 -23.181 1.00 87.12 104 ARG A O 1
ATOM 843 N N . TYR A 1 105 ? 7.027 -6.860 -24.442 1.00 88.31 105 TYR A N 1
ATOM 844 C CA . TYR A 1 105 ? 8.374 -6.403 -24.142 1.00 88.31 105 TYR A CA 1
ATOM 845 C C . TYR A 1 105 ? 8.993 -5.681 -25.334 1.00 88.31 105 TYR A C 1
ATOM 847 O O . TYR A 1 105 ? 8.418 -5.573 -26.421 1.00 88.31 105 TYR A O 1
ATOM 855 N N . LEU A 1 106 ? 10.205 -5.180 -25.120 1.00 91.19 106 LEU A N 1
ATOM 856 C CA . LEU A 1 106 ? 10.978 -4.514 -26.147 1.00 91.19 106 LEU A CA 1
ATOM 857 C C . LEU A 1 106 ? 11.235 -5.445 -27.338 1.00 91.19 106 LEU A C 1
ATOM 859 O O . LEU A 1 106 ? 11.830 -6.513 -27.194 1.00 91.19 106 LEU A O 1
ATOM 863 N N . HIS A 1 107 ? 10.850 -5.006 -28.536 1.00 91.81 107 HIS A N 1
ATOM 864 C CA . HIS A 1 107 ? 11.106 -5.773 -29.748 1.00 91.81 107 HIS A CA 1
ATOM 865 C C . HIS A 1 107 ? 12.615 -5.965 -29.965 1.00 91.81 107 HIS A C 1
ATOM 867 O O . HIS A 1 107 ? 13.391 -5.002 -29.899 1.00 91.81 107 HIS A O 1
ATOM 873 N N . PHE A 1 108 ? 13.042 -7.194 -30.273 1.00 89.75 108 PHE A N 1
ATOM 874 C CA . PHE A 1 108 ? 14.467 -7.519 -30.380 1.00 89.75 108 PHE A CA 1
ATOM 875 C C . PHE A 1 108 ? 15.177 -6.734 -31.492 1.00 89.75 108 PHE A C 1
ATOM 877 O O . PHE A 1 108 ? 16.345 -6.391 -31.336 1.00 89.75 108 PHE A O 1
ATOM 884 N N . SER A 1 109 ? 14.493 -6.379 -32.584 1.00 93.69 109 SER A N 1
ATOM 885 C CA . SER A 1 109 ? 15.088 -5.560 -33.656 1.00 93.69 109 SER A CA 1
ATOM 886 C C . SER A 1 109 ? 15.111 -4.054 -33.371 1.00 93.69 109 SER A C 1
ATOM 888 O O . SER A 1 109 ? 15.632 -3.292 -34.179 1.00 93.69 109 SER A O 1
ATOM 890 N N . SER A 1 110 ? 14.559 -3.598 -32.243 1.00 94.25 110 SER A N 1
ATOM 891 C CA . SER A 1 110 ? 14.589 -2.175 -31.900 1.00 94.25 110 SER A CA 1
ATOM 892 C C . SER A 1 110 ? 16.026 -1.669 -31.719 1.00 94.25 110 SER A C 1
ATOM 894 O O . SER A 1 110 ? 16.934 -2.431 -31.359 1.00 94.25 110 SER A O 1
ATOM 896 N N . HIS A 1 111 ? 16.228 -0.366 -31.933 1.00 95.44 111 HIS A N 1
ATOM 897 C CA . HIS A 1 111 ? 17.526 0.306 -31.823 1.00 95.44 111 HIS A CA 1
ATOM 898 C C . HIS A 1 111 ? 17.935 0.558 -30.358 1.00 95.44 111 HIS A C 1
ATOM 900 O O . HIS A 1 111 ? 18.193 1.682 -29.945 1.00 95.44 111 HIS A O 1
ATOM 906 N N . HIS A 1 112 ? 17.958 -0.505 -29.555 1.00 95.00 112 HIS A N 1
ATOM 907 C CA . HIS A 1 112 ? 18.401 -0.483 -28.164 1.00 95.00 112 HIS A CA 1
ATOM 908 C C . HIS A 1 112 ? 19.654 -1.347 -27.989 1.00 95.00 112 HIS A C 1
ATOM 910 O O . HIS A 1 112 ? 19.776 -2.381 -28.666 1.00 95.00 112 HIS A O 1
ATOM 916 N N . PRO A 1 113 ? 20.554 -0.982 -27.057 1.00 96.75 113 PRO A N 1
ATOM 917 C CA . PRO A 1 113 ? 21.726 -1.784 -26.732 1.00 96.75 113 PRO A CA 1
ATOM 918 C C . PRO A 1 113 ? 21.366 -3.228 -26.361 1.00 96.75 113 PRO A C 1
ATOM 920 O O . PRO A 1 113 ? 20.339 -3.493 -25.731 1.00 96.75 113 PRO A O 1
ATOM 923 N N . ILE A 1 114 ? 22.247 -4.174 -26.701 1.00 95.44 114 ILE A N 1
ATOM 924 C CA . ILE A 1 114 ? 22.072 -5.597 -26.354 1.00 95.44 114 ILE A CA 1
ATOM 925 C C . ILE A 1 114 ? 21.956 -5.791 -24.834 1.00 95.44 114 ILE A C 1
ATOM 927 O O . ILE A 1 114 ? 21.209 -6.661 -24.391 1.00 95.44 114 ILE A O 1
ATOM 931 N N . SER A 1 115 ? 22.640 -4.966 -24.035 1.00 95.88 115 SER A N 1
ATOM 932 C CA . SER A 1 115 ? 22.550 -4.992 -22.570 1.00 95.88 115 SER A CA 1
ATOM 933 C C . SER A 1 115 ? 21.125 -4.770 -22.061 1.00 95.88 115 SER A C 1
ATOM 935 O O . SER A 1 115 ? 20.699 -5.483 -21.161 1.00 95.88 115 SER A O 1
ATOM 937 N N . VAL A 1 116 ? 20.360 -3.862 -22.678 1.00 94.50 116 VAL A N 1
ATOM 938 C CA . VAL A 1 116 ? 18.958 -3.592 -22.314 1.00 94.50 116 VAL A CA 1
ATOM 939 C C . VAL A 1 116 ? 18.079 -4.802 -22.629 1.00 94.50 116 VAL A C 1
ATOM 941 O O . VAL A 1 116 ? 17.304 -5.245 -21.788 1.00 94.50 116 VAL A O 1
ATOM 944 N N . LYS A 1 117 ? 18.238 -5.391 -23.820 1.00 93.94 117 LYS A N 1
ATOM 945 C CA . LYS A 1 117 ? 17.472 -6.578 -24.243 1.00 93.94 117 LYS A CA 1
ATOM 946 C C . LYS A 1 117 ? 17.753 -7.782 -23.342 1.00 93.94 117 LYS A C 1
ATOM 948 O O . LYS A 1 117 ? 16.825 -8.475 -22.941 1.00 93.94 117 LYS A O 1
ATOM 953 N N . ARG A 1 118 ? 19.025 -8.003 -22.987 1.00 93.81 118 ARG A N 1
ATOM 954 C CA . ARG A 1 118 ? 19.424 -9.033 -22.016 1.00 93.81 118 ARG A CA 1
ATOM 955 C C . ARG A 1 118 ? 18.864 -8.744 -20.629 1.00 93.81 118 ARG A C 1
ATOM 957 O O . ARG A 1 118 ? 18.323 -9.654 -20.021 1.00 93.81 118 ARG A O 1
ATOM 964 N N . GLY A 1 119 ? 18.945 -7.494 -20.172 1.00 92.88 119 GLY A N 1
ATOM 965 C CA . GLY A 1 119 ? 18.426 -7.070 -18.873 1.00 92.88 119 GLY A CA 1
ATOM 966 C C . GLY A 1 119 ? 16.933 -7.346 -18.711 1.00 92.88 119 GLY A C 1
ATOM 967 O O . GLY A 1 119 ? 16.522 -7.787 -17.648 1.00 92.88 119 GLY A O 1
ATOM 968 N N . ILE A 1 120 ? 16.141 -7.186 -19.777 1.00 91.06 120 ILE A N 1
ATOM 969 C CA . ILE A 1 120 ? 14.716 -7.549 -19.770 1.00 91.06 120 ILE A CA 1
ATOM 970 C C . ILE A 1 120 ? 14.530 -9.054 -19.528 1.00 91.06 120 ILE A C 1
ATOM 972 O O . ILE A 1 120 ? 13.733 -9.435 -18.680 1.00 91.06 120 ILE A O 1
ATOM 976 N N . VAL A 1 121 ? 15.279 -9.914 -20.229 1.00 89.50 121 VAL A N 1
ATOM 977 C CA . VAL A 1 121 ? 15.192 -11.375 -20.044 1.00 89.50 121 VAL A CA 1
ATOM 978 C C . VAL A 1 121 ? 15.648 -11.784 -18.645 1.00 89.50 121 VAL A C 1
ATOM 980 O O . VAL A 1 121 ? 14.951 -12.544 -17.982 1.00 89.50 121 VAL A O 1
ATOM 983 N N . THR A 1 122 ? 16.779 -11.253 -18.180 1.00 91.19 122 THR A N 1
ATOM 984 C CA . THR A 1 122 ? 17.294 -11.508 -16.828 1.00 91.19 122 THR A CA 1
ATOM 985 C C . THR A 1 122 ? 16.278 -11.083 -15.771 1.00 91.19 122 THR A C 1
ATOM 987 O O . THR A 1 122 ? 15.897 -11.893 -14.937 1.00 91.19 122 THR A O 1
ATOM 990 N N . GLY A 1 123 ? 15.743 -9.865 -15.876 1.00 86.56 123 GLY A N 1
ATOM 991 C CA . GLY A 1 123 ? 14.739 -9.355 -14.947 1.00 86.56 123 GLY A CA 1
ATOM 992 C C . GLY A 1 123 ? 13.415 -10.120 -14.965 1.00 86.56 123 GLY A C 1
ATOM 993 O O . GLY A 1 123 ? 12.679 -10.032 -13.995 1.00 86.56 123 GLY A O 1
ATOM 994 N N . MET A 1 124 ? 13.097 -10.873 -16.026 1.00 84.44 124 MET A N 1
ATOM 995 C CA . MET A 1 124 ? 11.936 -11.774 -16.044 1.00 84.44 124 MET A CA 1
ATOM 996 C C . MET A 1 124 ? 12.209 -13.106 -15.342 1.00 84.44 124 MET A C 1
ATOM 998 O O . MET A 1 124 ? 11.313 -13.632 -14.692 1.00 84.44 124 MET A O 1
ATOM 1002 N N . VAL A 1 125 ? 13.416 -13.659 -15.493 1.00 85.12 125 VAL A N 1
ATOM 1003 C CA . VAL A 1 125 ? 13.802 -14.937 -14.869 1.00 85.12 125 VAL A CA 1
ATOM 1004 C C . VAL A 1 125 ? 13.998 -14.772 -13.367 1.00 85.12 125 VAL A C 1
ATOM 1006 O O . VAL A 1 125 ? 13.519 -15.599 -12.597 1.00 85.12 125 VAL A O 1
ATOM 1009 N N . ASP A 1 126 ? 14.644 -13.682 -12.958 1.00 84.62 126 ASP A N 1
ATOM 1010 C CA . ASP A 1 126 ? 14.961 -13.399 -11.555 1.00 84.62 126 ASP A CA 1
ATOM 1011 C C . ASP A 1 126 ? 13.785 -12.740 -10.810 1.00 84.62 126 ASP A C 1
ATOM 1013 O O . ASP A 1 126 ? 13.937 -12.259 -9.689 1.00 84.62 126 ASP A O 1
ATOM 1017 N N . ARG A 1 127 ? 12.600 -12.678 -11.433 1.00 71.88 127 ARG A N 1
ATOM 1018 C CA . ARG A 1 127 ? 11.409 -12.063 -10.847 1.00 71.88 127 ARG A CA 1
ATOM 1019 C C . ARG A 1 127 ? 10.750 -13.011 -9.848 1.00 71.88 127 ARG A C 1
ATOM 1021 O O . ARG A 1 127 ? 9.785 -13.657 -10.234 1.00 71.88 127 ARG A O 1
ATOM 1028 N N . VAL A 1 128 ? 11.246 -13.058 -8.609 1.00 56.94 128 VAL A N 1
ATOM 1029 C CA . VAL A 1 128 ? 10.546 -13.336 -7.326 1.00 56.94 128 VAL A CA 1
ATOM 1030 C C . VAL A 1 128 ? 11.516 -13.034 -6.188 1.00 56.94 128 VAL A C 1
ATOM 1032 O O . VAL A 1 128 ? 12.620 -13.619 -6.194 1.00 56.94 128 VAL A O 1
#

Foldseek 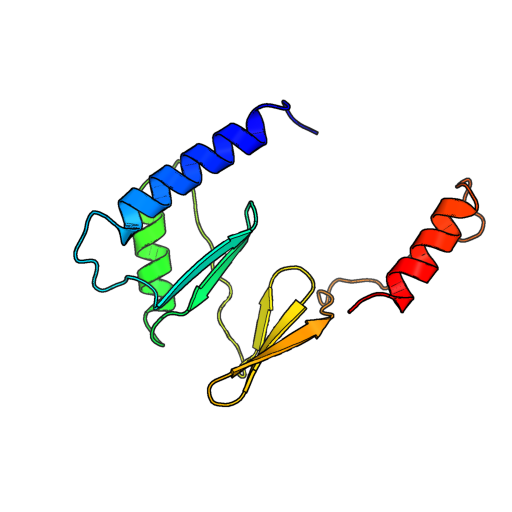3Di:
DDDPCVLVVLVVVVVVLCCQQPVPDPDPLDFPDWDDDSPFIDTHGDPPSPVVSQVSSCVSDPPPDHDDDDDDDPQWDDDDQWIWHDDPPDIDIDGDDDPPPPVDDDDPPDPDDPVVVVVVVVCVVPRD